Protein AF-A0A2P6SC82-F1 (afdb_monomer)

Radius of gyration: 18.42 Å; Cα contacts (8 Å, |Δi|>4): 78; chains: 1; bounding box: 51×29×49 Å

Sequence (145 aa):
MHESETEESAVSELRKRLGISVSLPSNGVPVVDELEDRELIELASSLVGERDTTCEHISHIQALRDHWRNCTARFIPLKELGPLLRDYQRQITRRHLENGGSDPELVESGSPGKVAYGFYHIRNV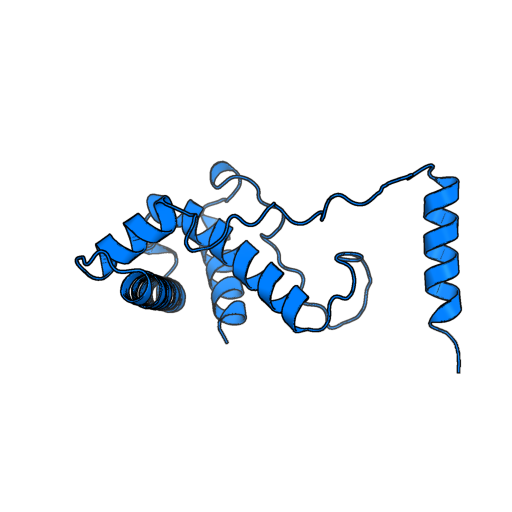NQLRMDDIPKLLAEYKQLLN

Structure (mmCIF, N/CA/C/O backbone):
data_AF-A0A2P6SC82-F1
#
_entry.id   AF-A0A2P6SC82-F1
#
loop_
_atom_site.group_PDB
_atom_site.id
_atom_site.type_symbol
_atom_site.label_atom_id
_atom_site.label_alt_id
_atom_site.label_comp_id
_atom_site.label_asym_id
_atom_site.label_entity_id
_atom_site.label_seq_id
_atom_site.pdbx_PDB_ins_code
_atom_site.Cartn_x
_atom_site.Cartn_y
_atom_site.Cartn_z
_atom_site.occupancy
_atom_site.B_iso_or_equiv
_atom_site.auth_seq_id
_atom_site.auth_comp_id
_atom_site.auth_asym_id
_atom_site.auth_atom_id
_atom_site.pdbx_PDB_model_num
ATOM 1 N N . MET A 1 1 ? 38.896 -8.394 -14.489 1.00 40.12 1 MET A N 1
ATOM 2 C CA . MET A 1 1 ? 39.114 -6.942 -14.680 1.00 40.12 1 MET A CA 1
ATOM 3 C C . MET A 1 1 ? 39.140 -6.742 -16.192 1.00 40.12 1 MET A C 1
ATOM 5 O O . MET A 1 1 ? 40.022 -7.335 -16.787 1.00 40.12 1 MET A O 1
ATOM 9 N N . HIS A 1 2 ? 38.207 -6.129 -16.920 1.00 42.34 2 HIS A N 1
ATOM 10 C CA . HIS A 1 2 ? 37.042 -5.281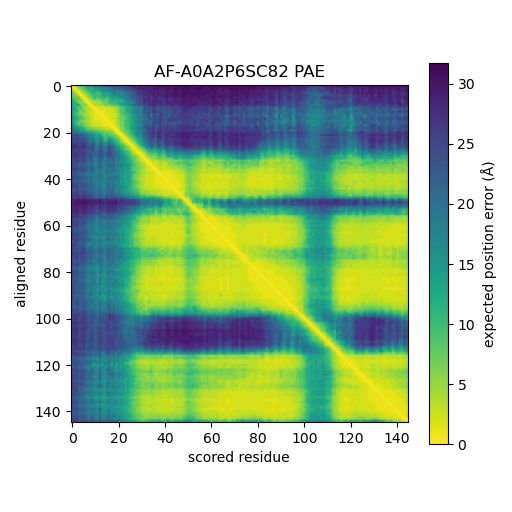 -16.655 1.00 42.34 2 HIS A CA 1
ATOM 11 C C . HIS A 1 2 ? 35.961 -5.627 -17.707 1.00 42.34 2 HIS A C 1
ATOM 13 O O . HIS A 1 2 ? 36.269 -5.605 -18.892 1.00 42.34 2 HIS A O 1
ATOM 19 N N . GLU A 1 3 ? 34.728 -5.949 -17.308 1.00 42.66 3 GLU A N 1
ATOM 20 C CA . GLU A 1 3 ? 33.572 -6.074 -18.233 1.00 42.66 3 GLU A CA 1
ATOM 21 C C . GLU A 1 3 ? 32.492 -5.016 -17.948 1.00 42.66 3 GLU A C 1
ATOM 23 O O . GLU A 1 3 ? 31.623 -4.771 -18.772 1.00 42.66 3 GLU A O 1
ATOM 28 N N . SER A 1 4 ? 32.580 -4.321 -16.812 1.00 48.97 4 SER A N 1
ATOM 29 C CA . SER A 1 4 ? 31.618 -3.296 -16.398 1.00 48.97 4 SER A CA 1
ATOM 30 C C . SER A 1 4 ? 31.759 -1.977 -17.172 1.00 48.97 4 SER A C 1
ATOM 32 O O . SER A 1 4 ? 30.785 -1.258 -17.348 1.00 48.97 4 SER A O 1
ATOM 34 N N . GLU A 1 5 ? 32.964 -1.654 -17.653 1.00 47.81 5 GLU A N 1
ATOM 35 C CA . GLU A 1 5 ? 33.245 -0.385 -18.349 1.00 47.81 5 GLU A CA 1
ATOM 36 C C . GLU A 1 5 ? 32.727 -0.377 -19.800 1.00 47.81 5 GLU A C 1
ATOM 38 O O . GLU A 1 5 ? 32.475 0.677 -20.384 1.00 47.81 5 GLU A O 1
ATOM 43 N N . THR A 1 6 ? 32.560 -1.552 -20.414 1.00 52.22 6 THR A N 1
ATOM 44 C CA . THR A 1 6 ? 32.144 -1.682 -21.818 1.00 52.22 6 THR A CA 1
ATOM 45 C C . THR A 1 6 ? 30.627 -1.637 -21.985 1.00 52.22 6 THR A C 1
ATOM 47 O O . THR A 1 6 ? 30.144 -1.123 -22.995 1.00 52.22 6 THR A O 1
ATOM 50 N N . GLU A 1 7 ? 29.867 -2.112 -20.997 1.00 52.50 7 GLU A N 1
ATOM 51 C CA . GLU A 1 7 ? 28.401 -2.056 -21.013 1.00 52.50 7 GLU A CA 1
ATOM 52 C C . GLU A 1 7 ? 27.878 -0.624 -20.838 1.00 52.50 7 GLU A C 1
ATOM 54 O O . GLU A 1 7 ? 27.020 -0.190 -21.611 1.00 52.50 7 GLU A O 1
ATOM 59 N N . GLU A 1 8 ? 28.454 0.156 -19.914 1.00 55.56 8 GLU A N 1
ATOM 60 C CA . GLU A 1 8 ? 28.128 1.585 -19.762 1.00 55.56 8 GLU A CA 1
ATOM 61 C C . GLU A 1 8 ? 28.405 2.372 -21.052 1.00 55.56 8 GLU A C 1
ATOM 63 O O . GLU A 1 8 ? 27.632 3.258 -21.437 1.00 55.56 8 GLU A O 1
ATOM 68 N N . SER A 1 9 ? 29.475 2.008 -21.765 1.00 63.47 9 SER A N 1
ATOM 69 C CA . SER A 1 9 ? 29.853 2.598 -23.051 1.00 63.47 9 SER A CA 1
ATOM 70 C C . SER A 1 9 ? 28.835 2.282 -24.157 1.00 63.47 9 SER A C 1
ATOM 72 O O . SER A 1 9 ? 28.403 3.183 -24.882 1.00 63.47 9 SER A O 1
ATOM 74 N N . ALA A 1 10 ? 28.364 1.033 -24.245 1.00 71.31 10 ALA A N 1
ATOM 75 C CA . ALA A 1 10 ? 27.381 0.615 -25.246 1.00 71.31 10 ALA A CA 1
ATOM 76 C C . ALA A 1 10 ? 26.011 1.283 -25.038 1.00 71.31 10 ALA A C 1
ATOM 78 O O . ALA A 1 10 ? 25.393 1.761 -25.995 1.00 71.31 10 ALA A O 1
ATOM 79 N N . VAL A 1 11 ? 25.547 1.368 -23.788 1.00 67.31 11 VAL A N 1
ATOM 80 C CA . VAL A 1 11 ? 24.280 2.033 -23.454 1.00 67.31 11 VAL A CA 1
ATOM 81 C C . VAL A 1 11 ? 24.377 3.540 -23.718 1.00 67.31 11 VAL A C 1
ATOM 83 O O . VAL A 1 11 ? 23.468 4.123 -24.314 1.00 67.31 11 VAL A O 1
ATOM 86 N N . SER A 1 12 ? 25.506 4.166 -23.374 1.00 67.56 12 SER A N 1
ATOM 87 C CA . SER A 1 12 ? 25.765 5.584 -23.663 1.00 67.56 12 SER A CA 1
ATOM 88 C C . SER A 1 12 ? 25.771 5.886 -25.165 1.00 67.56 12 SER A C 1
ATOM 90 O O . SER A 1 12 ? 25.209 6.895 -25.607 1.00 67.56 12 SER A O 1
ATOM 92 N N . GLU A 1 13 ? 26.355 5.004 -25.978 1.00 77.12 13 GLU A N 1
ATOM 93 C CA . GLU A 1 13 ? 26.363 5.159 -27.431 1.00 77.12 13 GLU A CA 1
ATOM 94 C C . GLU A 1 13 ? 24.964 4.984 -28.041 1.00 77.12 13 GLU A C 1
ATOM 96 O O . GLU A 1 13 ? 24.568 5.768 -28.911 1.00 77.12 13 GLU A O 1
ATOM 101 N N . LEU A 1 14 ? 24.178 4.020 -27.548 1.00 74.56 14 LEU A N 1
ATOM 102 C CA . LEU A 1 14 ? 22.781 3.840 -27.949 1.00 74.56 14 LEU A CA 1
ATOM 103 C C . LEU A 1 14 ? 21.935 5.080 -27.626 1.00 74.56 14 LEU A C 1
ATOM 105 O O . LEU A 1 14 ? 21.220 5.561 -28.506 1.00 74.56 14 LEU A O 1
ATOM 109 N N . ARG A 1 15 ? 22.067 5.664 -26.425 1.00 71.38 15 ARG A N 1
ATOM 110 C CA . ARG A 1 15 ? 21.371 6.913 -26.044 1.00 71.38 15 ARG A CA 1
ATOM 111 C C . ARG A 1 15 ? 21.665 8.052 -27.010 1.00 71.38 15 ARG A C 1
ATOM 113 O O . ARG A 1 15 ? 20.747 8.738 -27.465 1.00 71.38 15 ARG A O 1
ATOM 120 N N . LYS A 1 16 ? 22.944 8.226 -27.356 1.00 75.81 16 LYS A N 1
ATOM 121 C CA . LYS A 1 16 ? 23.398 9.266 -28.283 1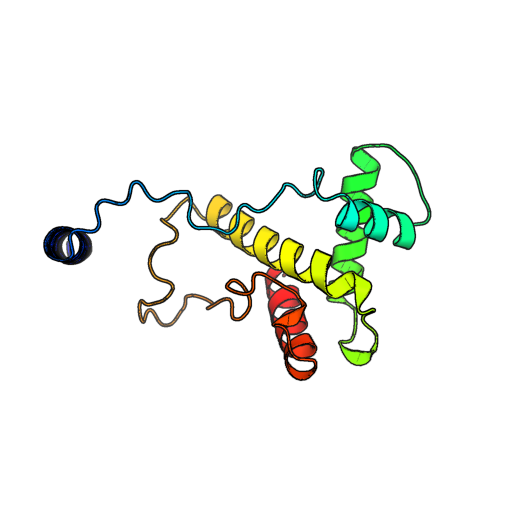.00 75.81 16 LYS A CA 1
ATOM 122 C C . LYS A 1 16 ? 22.827 9.060 -29.687 1.00 75.81 16 LYS A C 1
ATOM 124 O O . LYS A 1 16 ? 22.369 10.021 -30.298 1.00 75.81 16 LYS A O 1
ATOM 129 N N . ARG A 1 17 ? 22.822 7.819 -30.189 1.00 78.88 17 ARG A N 1
ATOM 130 C CA . ARG A 1 17 ? 22.251 7.472 -31.506 1.00 78.88 17 ARG A CA 1
ATOM 131 C C . ARG A 1 17 ? 20.739 7.677 -31.562 1.00 78.88 17 ARG A C 1
ATOM 133 O O . ARG A 1 17 ? 20.224 8.062 -32.605 1.00 78.88 17 ARG A O 1
ATOM 140 N N . LEU A 1 18 ? 20.048 7.446 -30.449 1.00 77.38 18 LEU A N 1
ATOM 141 C CA . LEU A 1 18 ? 18.604 7.639 -30.326 1.00 77.38 18 LEU A CA 1
ATOM 142 C C . LEU A 1 18 ? 18.204 9.100 -30.046 1.00 77.38 18 LEU A C 1
ATOM 144 O O . LEU A 1 18 ? 17.015 9.395 -29.985 1.00 77.38 18 LEU A O 1
ATOM 148 N N . GLY A 1 19 ? 19.165 10.022 -29.886 1.00 62.44 19 GLY A N 1
ATOM 149 C CA . GLY A 1 19 ? 18.885 11.439 -29.622 1.00 62.44 19 GLY A CA 1
ATOM 150 C C . GLY A 1 19 ? 18.232 11.696 -28.260 1.00 62.44 19 GLY A C 1
ATOM 151 O O . GLY A 1 19 ? 17.570 12.718 -28.076 1.00 62.44 19 GLY A O 1
ATOM 152 N N . ILE A 1 20 ? 18.397 10.775 -27.306 1.00 65.38 20 ILE A N 1
ATOM 153 C CA . ILE A 1 20 ? 17.805 10.861 -25.969 1.00 65.38 20 ILE A CA 1
ATOM 154 C C . ILE A 1 20 ? 18.696 11.772 -25.113 1.00 65.38 20 ILE A C 1
ATOM 156 O O . ILE A 1 20 ? 19.549 11.317 -24.356 1.00 65.38 20 ILE A O 1
ATOM 160 N N . SER A 1 21 ? 18.518 13.086 -25.261 1.00 52.34 21 SER A N 1
ATOM 161 C CA . SER A 1 21 ? 19.088 14.097 -24.363 1.00 52.34 21 SER A CA 1
ATOM 162 C C . SER A 1 21 ? 18.167 14.254 -23.164 1.00 52.34 21 SER A C 1
ATOM 164 O O . SER A 1 21 ? 17.334 15.157 -23.116 1.00 52.34 21 SER A O 1
ATOM 166 N N . VAL A 1 22 ? 18.258 13.333 -22.217 1.00 47.97 22 VAL A N 1
ATOM 167 C CA . VAL A 1 22 ? 17.424 13.372 -21.024 1.00 47.97 22 VAL A CA 1
ATOM 168 C C . VAL A 1 22 ? 18.334 13.679 -19.844 1.00 47.97 22 VAL A C 1
ATOM 170 O O . VAL A 1 22 ? 19.015 12.804 -19.320 1.00 47.97 22 VAL A O 1
ATOM 173 N N . SER A 1 23 ? 18.335 14.943 -19.408 1.00 43.38 23 SER A N 1
ATOM 174 C CA . SER A 1 23 ? 18.421 15.210 -17.973 1.00 43.38 23 SER A CA 1
ATOM 175 C C . SER A 1 23 ? 17.239 14.452 -17.394 1.00 43.38 23 SER A C 1
ATOM 177 O O . SER A 1 23 ? 16.109 14.914 -17.543 1.00 43.38 23 SER A O 1
ATOM 179 N N . LEU A 1 24 ? 17.469 13.232 -16.904 1.00 41.59 24 LEU A N 1
ATOM 180 C CA . LEU A 1 24 ? 16.411 12.386 -16.374 1.00 41.59 24 LEU A CA 1
ATOM 181 C C . LEU A 1 24 ? 15.731 13.230 -15.294 1.00 41.59 24 LEU A C 1
ATOM 183 O O . LEU A 1 24 ? 16.377 13.512 -14.281 1.00 41.59 24 LEU A O 1
ATOM 187 N N . PRO A 1 25 ? 14.476 13.713 -15.474 1.00 39.53 25 PRO A N 1
ATOM 188 C CA . PRO A 1 25 ? 13.718 14.055 -14.283 1.00 39.53 25 PRO A CA 1
ATOM 189 C C . PRO A 1 25 ? 13.798 12.781 -13.456 1.00 39.53 25 PRO A C 1
ATOM 191 O O . PRO A 1 25 ? 13.662 11.722 -14.058 1.00 39.53 25 PRO A O 1
ATOM 194 N N . SER A 1 26 ? 14.131 12.851 -12.166 1.00 40.97 26 SER A N 1
ATOM 195 C CA . SER A 1 26 ? 14.087 11.686 -11.273 1.00 40.97 26 SER A CA 1
ATOM 196 C C . SER A 1 26 ? 12.858 10.848 -11.647 1.00 40.97 26 SER A C 1
ATOM 198 O O . SER A 1 26 ? 11.736 11.257 -11.370 1.00 40.97 26 SER A O 1
ATOM 200 N N . ASN A 1 27 ? 13.043 9.781 -12.437 1.00 45.19 27 ASN A N 1
ATOM 201 C CA . ASN A 1 27 ? 11.953 9.235 -13.264 1.00 45.19 27 ASN A CA 1
ATOM 202 C C . ASN A 1 27 ? 11.153 8.206 -12.463 1.00 45.19 27 ASN A C 1
ATOM 204 O O . ASN A 1 27 ? 10.432 7.377 -13.016 1.00 45.19 27 ASN A O 1
ATOM 208 N N . GLY A 1 28 ? 11.295 8.255 -11.138 1.00 51.06 28 GLY A N 1
ATOM 209 C CA . GLY A 1 28 ? 10.286 7.746 -10.243 1.00 51.06 28 GLY A CA 1
ATOM 210 C C . GLY A 1 28 ? 9.050 8.626 -10.350 1.00 51.06 28 GLY A C 1
ATOM 211 O O . GLY A 1 28 ? 9.128 9.834 -10.573 1.00 51.06 28 GLY A O 1
ATOM 212 N N . VAL A 1 29 ? 7.883 8.019 -10.166 1.00 53.19 29 VAL A N 1
ATOM 213 C CA . VAL A 1 29 ? 6.710 8.774 -9.720 1.00 53.19 29 VAL A CA 1
ATOM 214 C C . VAL A 1 29 ? 7.191 9.693 -8.587 1.00 53.19 29 VAL A C 1
ATOM 216 O O . VAL A 1 29 ? 7.883 9.178 -7.709 1.00 53.19 29 VAL A O 1
ATOM 219 N N . PRO A 1 30 ? 6.933 11.016 -8.602 1.00 57.84 30 PRO A N 1
ATOM 220 C CA . PRO A 1 30 ? 7.272 11.863 -7.469 1.00 57.84 30 PRO A CA 1
ATOM 221 C C . PRO A 1 30 ? 6.506 11.313 -6.271 1.00 57.84 30 PRO A C 1
ATOM 223 O O . PRO A 1 30 ? 5.300 11.517 -6.132 1.00 57.84 30 PRO A O 1
ATOM 226 N N . VAL A 1 31 ? 7.196 10.508 -5.468 1.00 64.69 31 VAL A N 1
ATOM 227 C CA . VAL A 1 31 ? 6.625 9.895 -4.2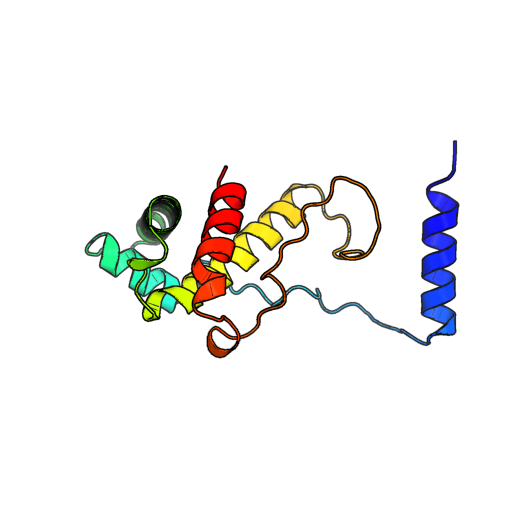85 1.00 64.69 31 VAL A CA 1
ATOM 228 C C . VAL A 1 31 ? 6.529 11.020 -3.264 1.00 64.69 31 VAL A C 1
ATOM 230 O O . VAL A 1 31 ? 7.504 11.330 -2.586 1.00 64.69 31 VAL A O 1
ATOM 233 N N . VAL A 1 32 ? 5.357 11.659 -3.215 1.00 74.44 32 VAL A N 1
ATOM 234 C CA . VAL A 1 32 ? 4.954 12.642 -2.192 1.00 74.44 32 VAL A CA 1
ATOM 235 C C . VAL A 1 32 ? 5.301 12.081 -0.831 1.00 74.44 32 VAL A C 1
ATOM 237 O O . VAL A 1 32 ? 4.906 10.946 -0.612 1.00 74.44 32 VAL A O 1
ATOM 240 N N . ASP A 1 33 ? 5.993 12.801 0.056 1.00 82.06 33 ASP A N 1
ATOM 241 C CA . ASP A 1 33 ? 6.431 12.274 1.358 1.00 82.06 33 ASP A CA 1
ATOM 242 C C . ASP A 1 33 ? 5.262 11.734 2.215 1.00 82.06 33 ASP A C 1
ATOM 244 O O . ASP A 1 33 ? 4.104 12.098 2.026 1.00 82.06 33 ASP A O 1
ATOM 248 N N . GLU A 1 34 ? 5.538 10.797 3.129 1.00 84.44 34 GLU A N 1
ATOM 249 C CA . GLU A 1 34 ? 4.483 10.138 3.914 1.00 84.44 34 GLU A CA 1
ATOM 250 C C . GLU A 1 34 ? 3.796 11.104 4.884 1.00 84.44 34 GLU A C 1
ATOM 252 O O . GLU A 1 34 ? 2.633 10.900 5.218 1.00 84.44 34 GLU A O 1
ATOM 257 N N . LEU A 1 35 ? 4.491 12.177 5.277 1.00 82.25 35 LEU A N 1
ATOM 258 C CA . LEU A 1 35 ? 3.957 13.261 6.101 1.00 82.25 35 LEU A CA 1
ATOM 259 C C . LEU A 1 35 ? 3.221 14.334 5.279 1.00 82.25 35 LEU A C 1
ATOM 261 O O . LEU A 1 35 ? 2.561 15.199 5.850 1.00 82.25 35 LEU A O 1
ATOM 265 N N . GLU A 1 36 ? 3.311 14.280 3.950 1.00 85.06 36 GLU A N 1
ATOM 266 C CA . GLU A 1 36 ? 2.603 15.178 3.029 1.00 85.06 36 GLU A CA 1
ATOM 267 C C . GLU A 1 36 ? 1.357 14.515 2.413 1.00 85.06 36 GLU A C 1
ATOM 269 O O . GLU A 1 36 ? 0.444 15.199 1.938 1.00 85.06 36 GLU A O 1
ATOM 274 N N . ASP A 1 37 ? 1.279 13.181 2.439 1.00 87.75 37 ASP A N 1
ATOM 275 C CA . ASP A 1 37 ? 0.143 12.415 1.928 1.00 87.75 37 ASP A CA 1
ATOM 276 C C . ASP A 1 37 ? -1.049 12.480 2.901 1.00 87.75 37 ASP A C 1
ATOM 278 O O . ASP A 1 37 ? -1.213 11.650 3.797 1.00 87.75 37 ASP A O 1
ATOM 282 N N . ARG A 1 38 ? -1.910 13.491 2.716 1.00 89.12 38 ARG A N 1
ATOM 283 C CA . ARG A 1 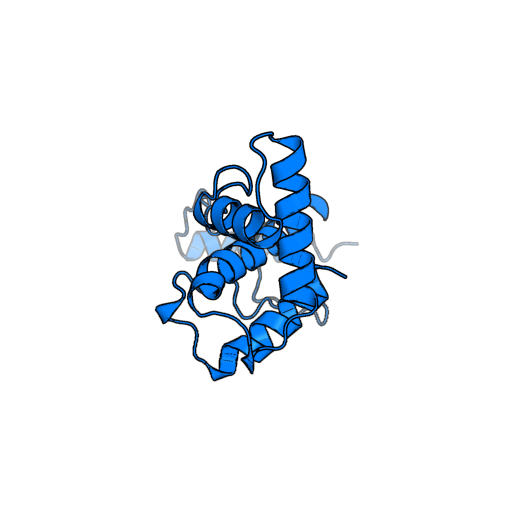38 ? -3.097 13.708 3.564 1.00 89.12 38 ARG A CA 1
ATOM 284 C C . ARG A 1 38 ? -4.014 12.487 3.643 1.00 89.12 38 ARG A C 1
ATOM 286 O O . ARG A 1 38 ? -4.525 12.201 4.718 1.00 89.12 38 ARG A O 1
ATOM 293 N N . GLU A 1 39 ? -4.233 11.775 2.536 1.00 90.62 39 GLU A N 1
ATOM 294 C CA . GLU A 1 39 ? -5.108 10.593 2.534 1.00 90.62 39 GLU A CA 1
ATOM 295 C C . GLU A 1 39 ? -4.496 9.458 3.363 1.00 90.62 39 GLU A C 1
ATOM 297 O O . GLU A 1 39 ? -5.211 8.770 4.091 1.00 90.62 39 GLU A O 1
ATOM 302 N N . LEU A 1 40 ? -3.171 9.277 3.286 1.00 91.00 40 LEU A N 1
ATOM 303 C CA . LEU A 1 40 ? -2.449 8.307 4.107 1.00 91.00 40 LEU A CA 1
ATOM 304 C C . LEU A 1 40 ? -2.575 8.644 5.598 1.00 91.00 40 LEU A C 1
ATOM 306 O O . LEU A 1 40 ? -2.886 7.763 6.398 1.00 91.00 40 LEU A O 1
ATOM 310 N N . ILE A 1 41 ? -2.381 9.915 5.961 1.00 90.56 41 ILE A N 1
ATOM 311 C CA . ILE A 1 41 ? -2.485 10.392 7.346 1.00 90.56 41 ILE A CA 1
ATOM 312 C C . ILE A 1 41 ? -3.913 10.232 7.875 1.00 90.56 41 ILE A C 1
ATOM 314 O O . ILE A 1 41 ? -4.104 9.729 8.980 1.00 90.56 41 ILE A O 1
ATOM 318 N N . GLU A 1 42 ? -4.922 10.616 7.092 1.00 91.12 42 GLU A N 1
ATOM 319 C CA . GLU A 1 42 ? -6.333 10.480 7.467 1.00 91.12 42 GLU A CA 1
ATOM 320 C C . GLU A 1 42 ? -6.711 9.004 7.681 1.00 91.12 42 GLU A C 1
ATOM 322 O O . GLU A 1 42 ? -7.347 8.672 8.685 1.00 91.12 42 GLU A O 1
ATOM 327 N N . LEU A 1 43 ? -6.267 8.093 6.804 1.00 91.62 43 LEU A N 1
ATOM 328 C CA . LEU A 1 43 ? -6.481 6.653 6.988 1.00 91.62 43 LEU A CA 1
ATOM 329 C C . LEU A 1 43 ? -5.783 6.123 8.239 1.00 91.62 43 LEU A C 1
ATOM 331 O O . LEU A 1 43 ? -6.410 5.417 9.031 1.00 91.62 43 LEU A O 1
ATOM 335 N N . ALA A 1 44 ? -4.518 6.485 8.433 1.00 89.62 44 ALA A N 1
ATOM 336 C CA . ALA A 1 44 ? -3.717 6.054 9.568 1.00 89.62 44 ALA A CA 1
ATOM 337 C C . ALA A 1 44 ? -4.336 6.514 10.900 1.00 89.62 44 ALA A C 1
ATOM 339 O O . ALA A 1 44 ? -4.527 5.713 11.816 1.00 89.62 44 ALA A O 1
ATOM 340 N N . SER A 1 45 ? -4.747 7.781 10.984 1.00 89.62 45 SER A N 1
ATOM 341 C CA . SER A 1 45 ? -5.433 8.330 12.156 1.00 89.62 45 SER A CA 1
ATOM 342 C C . SER A 1 45 ? -6.806 7.693 12.382 1.00 89.62 45 SER A C 1
ATOM 344 O O . SER A 1 45 ? -7.171 7.438 13.531 1.00 89.62 45 SER A O 1
ATOM 346 N N . SER A 1 46 ? -7.550 7.378 11.313 1.00 88.44 46 SER A N 1
ATOM 347 C CA . SER A 1 46 ? -8.850 6.697 11.420 1.00 88.44 46 SER A CA 1
ATOM 348 C C . SER A 1 46 ? -8.741 5.264 11.948 1.00 88.44 46 SER A C 1
ATOM 350 O O . SER A 1 46 ? -9.672 4.775 12.584 1.00 88.44 46 SER A O 1
ATOM 352 N N . LEU A 1 47 ? -7.607 4.601 11.700 1.00 86.25 47 LEU A N 1
ATOM 353 C CA . LEU A 1 47 ? -7.339 3.244 12.164 1.00 86.25 47 LEU A CA 1
ATOM 354 C C . LEU A 1 47 ? -7.004 3.210 13.662 1.00 86.25 47 LEU A C 1
ATOM 356 O O . LEU A 1 47 ? -7.448 2.304 14.364 1.00 86.25 47 LEU A O 1
ATOM 360 N N . VAL A 1 48 ? -6.219 4.180 14.144 1.00 83.50 48 VAL A N 1
ATOM 361 C CA . VAL A 1 48 ? -5.721 4.215 15.533 1.00 83.50 48 VAL A CA 1
ATOM 362 C C . VAL A 1 48 ? -6.657 4.974 16.484 1.00 83.50 48 VAL A C 1
ATOM 364 O O . VAL A 1 48 ? -6.661 4.697 17.681 1.00 83.50 48 VAL A O 1
ATOM 367 N N . GLY A 1 49 ? -7.507 5.866 15.968 1.00 72.81 49 GLY A N 1
ATOM 368 C CA . GLY A 1 49 ? -8.472 6.614 16.779 1.00 72.81 49 GLY A CA 1
ATOM 369 C C . GLY A 1 49 ? -7.936 7.930 17.360 1.00 72.81 49 GLY A C 1
ATOM 370 O O . GLY A 1 49 ? -8.267 8.243 18.499 1.00 72.81 49 GLY A O 1
ATOM 371 N N . GLU A 1 50 ? -7.190 8.695 16.543 1.00 69.06 50 GLU A N 1
ATOM 372 C CA . GLU A 1 50 ? -6.777 10.111 16.733 1.00 69.06 50 GLU A CA 1
ATOM 373 C C . GLU A 1 50 ? -5.587 10.423 17.682 1.00 69.06 50 GLU A C 1
ATOM 375 O O . GLU A 1 50 ? -5.499 9.882 18.783 1.00 69.06 50 GLU A O 1
ATOM 380 N N . ARG A 1 51 ? -4.689 11.326 17.214 1.00 54.88 51 ARG A N 1
ATOM 381 C CA . ARG A 1 51 ? -3.982 12.462 17.878 1.00 54.88 51 ARG A CA 1
ATOM 382 C C . ARG A 1 51 ? -3.000 13.143 16.883 1.00 54.88 51 ARG A C 1
ATOM 384 O O . ARG A 1 51 ? -2.487 12.487 15.976 1.00 54.88 51 ARG A O 1
ATOM 391 N N . ASP A 1 52 ? -2.795 14.457 17.050 1.00 61.22 52 ASP A N 1
ATOM 392 C CA . ASP A 1 52 ? -2.297 15.434 16.051 1.00 61.22 52 ASP A CA 1
ATOM 393 C C . ASP A 1 52 ? -0.778 15.724 16.059 1.00 61.22 52 ASP A C 1
ATOM 395 O O . ASP A 1 52 ? -0.335 16.743 15.520 1.00 61.22 52 ASP A O 1
ATOM 399 N N . THR A 1 53 ? 0.061 14.903 16.699 1.00 67.75 53 THR A N 1
ATOM 400 C CA . THR A 1 53 ? 1.515 15.156 16.682 1.00 67.75 53 THR A CA 1
ATOM 401 C C . THR A 1 53 ? 2.228 14.397 15.561 1.00 67.75 53 THR A C 1
ATOM 403 O O . THR A 1 53 ? 1.896 13.265 15.218 1.00 67.75 53 THR A O 1
ATOM 406 N N . THR A 1 54 ? 3.299 14.978 15.010 1.00 67.44 54 THR A N 1
ATOM 407 C CA . THR A 1 54 ? 4.117 14.342 13.957 1.00 67.44 54 THR A CA 1
ATOM 408 C C . THR A 1 54 ? 4.702 12.987 14.381 1.00 67.44 54 THR A C 1
ATOM 410 O O . THR A 1 54 ? 4.814 12.079 13.561 1.00 67.44 54 THR A O 1
ATOM 413 N N . CYS A 1 55 ? 5.038 12.822 15.666 1.00 67.19 55 CYS A N 1
ATOM 414 C CA . CYS A 1 55 ? 5.517 11.550 16.221 1.00 67.19 55 CYS A CA 1
ATOM 415 C C . CYS A 1 55 ? 4.413 10.471 16.221 1.00 67.19 55 CYS A C 1
ATOM 417 O O . CYS A 1 55 ? 4.667 9.297 15.933 1.00 67.19 55 CYS A O 1
ATOM 419 N N . GLU A 1 56 ? 3.168 10.876 16.482 1.00 78.69 56 GLU A N 1
ATOM 420 C CA . GLU A 1 56 ? 2.000 9.996 16.412 1.00 78.69 56 GLU A CA 1
ATOM 421 C C . GLU A 1 56 ? 1.671 9.631 14.960 1.00 78.69 56 GLU A C 1
ATOM 423 O O . GLU A 1 56 ? 1.403 8.464 14.693 1.00 78.69 56 GLU A O 1
ATOM 428 N N . HIS A 1 57 ? 1.814 10.551 13.997 1.00 82.19 57 HIS A N 1
ATOM 429 C CA . HIS A 1 57 ? 1.602 10.244 12.575 1.00 82.19 57 HIS A CA 1
ATOM 430 C C . HIS A 1 57 ? 2.514 9.129 12.055 1.00 82.19 57 HIS A C 1
ATOM 432 O O . HIS A 1 57 ? 2.028 8.216 11.391 1.00 82.19 57 HIS A O 1
ATOM 438 N N . ILE A 1 58 ? 3.810 9.143 12.388 1.00 86.25 58 ILE A N 1
ATOM 439 C CA . ILE A 1 58 ? 4.734 8.067 11.984 1.00 86.25 58 ILE A CA 1
ATOM 440 C C . ILE A 1 58 ? 4.282 6.724 12.573 1.00 86.25 58 ILE A C 1
ATOM 442 O O . ILE A 1 58 ? 4.246 5.714 11.868 1.00 86.25 58 ILE A O 1
ATOM 446 N N . SER A 1 59 ? 3.883 6.721 13.845 1.00 87.75 59 SER A N 1
ATOM 447 C CA . SER A 1 59 ? 3.393 5.523 14.536 1.00 87.75 59 SER A CA 1
ATOM 448 C C . SER A 1 59 ? 2.074 5.016 13.935 1.00 87.75 59 SER A C 1
ATOM 450 O O . SER A 1 59 ? 1.890 3.814 13.751 1.00 87.75 59 SER A O 1
ATOM 452 N N . HIS A 1 60 ? 1.165 5.921 13.563 1.00 90.06 60 HIS A N 1
ATOM 453 C CA . HIS A 1 60 ? -0.095 5.580 12.904 1.00 90.06 60 HIS A CA 1
ATOM 454 C C . HIS A 1 60 ? 0.142 5.015 11.501 1.00 90.06 60 HIS A C 1
ATOM 456 O O . HIS A 1 60 ? -0.500 4.039 11.117 1.00 90.06 60 HIS A O 1
ATOM 462 N N . ILE A 1 61 ? 1.077 5.592 10.738 1.00 91.44 61 ILE A N 1
ATOM 463 C CA . ILE A 1 61 ? 1.454 5.081 9.416 1.00 91.44 61 ILE A CA 1
ATOM 464 C C . ILE A 1 61 ? 2.037 3.675 9.560 1.00 91.44 61 ILE A C 1
ATOM 466 O O . ILE A 1 61 ? 1.659 2.788 8.804 1.00 91.44 61 ILE A O 1
ATOM 470 N N . GLN A 1 62 ? 2.893 3.424 10.554 1.00 91.25 62 GLN A N 1
ATOM 471 C CA . GLN A 1 62 ? 3.395 2.073 10.832 1.00 91.25 62 GLN A CA 1
ATOM 472 C C . GLN A 1 62 ? 2.260 1.093 11.156 1.00 91.25 62 GLN A C 1
ATOM 474 O O . GLN A 1 62 ? 2.204 0.019 10.560 1.00 91.25 62 GLN A O 1
ATOM 479 N N . ALA A 1 63 ? 1.303 1.484 12.001 1.00 91.88 63 ALA A N 1
ATOM 480 C CA . ALA A 1 63 ? 0.125 0.665 12.290 1.00 91.88 63 ALA A CA 1
ATOM 481 C C . ALA A 1 63 ? -0.718 0.379 11.030 1.00 91.88 63 ALA A C 1
ATOM 483 O O . ALA A 1 63 ? -1.225 -0.730 10.858 1.00 91.88 63 ALA A O 1
ATOM 484 N N . LEU A 1 64 ? -0.832 1.349 10.116 1.00 93.44 64 LEU A N 1
ATOM 485 C CA . LEU A 1 64 ? -1.505 1.174 8.827 1.00 93.44 64 LEU A CA 1
ATOM 486 C C . LEU A 1 64 ? -0.747 0.207 7.904 1.00 93.44 64 LEU A C 1
ATOM 488 O O . LEU A 1 64 ? -1.359 -0.652 7.268 1.00 93.44 64 LEU A O 1
ATOM 492 N N . ARG A 1 65 ? 0.588 0.276 7.874 1.00 94.25 65 ARG A N 1
ATOM 493 C CA . ARG A 1 65 ? 1.421 -0.687 7.137 1.00 94.25 65 ARG A CA 1
ATOM 494 C C . ARG A 1 65 ? 1.267 -2.098 7.690 1.00 94.25 65 ARG A C 1
ATOM 496 O O . ARG A 1 65 ? 1.113 -3.042 6.915 1.00 94.25 65 ARG A O 1
ATOM 503 N N . ASP A 1 66 ? 1.234 -2.248 9.011 1.00 92.81 66 ASP A N 1
ATOM 504 C CA . ASP A 1 66 ? 0.973 -3.531 9.666 1.00 92.81 66 ASP A CA 1
ATOM 505 C C . ASP A 1 66 ? -0.441 -4.045 9.376 1.00 92.81 66 ASP A C 1
ATOM 507 O O . ASP A 1 66 ? -0.635 -5.246 9.149 1.00 92.81 66 ASP A O 1
ATOM 511 N N . HIS A 1 67 ? -1.432 -3.152 9.313 1.00 93.12 67 HIS A N 1
ATOM 512 C CA . HIS A 1 67 ? -2.776 -3.494 8.866 1.00 93.12 67 HIS A CA 1
ATOM 513 C C . HIS A 1 67 ? -2.749 -4.071 7.445 1.00 93.12 67 HIS A C 1
ATOM 515 O O . HIS A 1 67 ? -3.217 -5.191 7.243 1.00 93.12 67 HIS A O 1
ATOM 521 N N . TRP A 1 68 ? -2.136 -3.389 6.474 1.00 94.62 68 TRP A N 1
ATOM 522 C CA . TRP A 1 68 ? -2.029 -3.892 5.098 1.00 94.62 68 TRP A CA 1
ATOM 523 C C . TRP A 1 68 ? -1.210 -5.182 4.989 1.00 94.62 68 TRP A C 1
ATOM 525 O O . TRP A 1 68 ? -1.575 -6.089 4.234 1.00 94.62 68 TRP A O 1
ATOM 535 N N . ARG A 1 69 ? -0.150 -5.323 5.794 1.00 92.69 69 ARG A N 1
ATOM 536 C CA . ARG A 1 69 ? 0.662 -6.545 5.876 1.00 92.69 69 ARG A CA 1
ATOM 537 C C . ARG A 1 69 ? -0.169 -7.750 6.320 1.00 92.69 69 ARG A C 1
ATOM 539 O O . ARG A 1 69 ? -0.013 -8.845 5.775 1.00 92.69 69 ARG A O 1
ATOM 546 N N . ASN A 1 70 ? -1.089 -7.552 7.259 1.00 90.75 70 ASN A N 1
ATOM 547 C CA . ASN A 1 70 ? -1.933 -8.615 7.808 1.00 90.75 70 ASN A CA 1
ATOM 548 C C . ASN A 1 70 ? -3.292 -8.751 7.099 1.00 90.75 70 ASN A C 1
ATOM 550 O O . ASN A 1 70 ? -3.964 -9.773 7.241 1.00 90.75 70 ASN A O 1
ATOM 554 N N . CYS A 1 71 ? -3.686 -7.768 6.288 1.00 88.50 71 CYS A N 1
ATOM 555 C CA . CYS A 1 71 ? -4.959 -7.771 5.583 1.00 88.50 71 CYS A CA 1
ATOM 556 C C . CYS A 1 71 ? -5.017 -8.879 4.517 1.00 88.50 71 CYS A C 1
ATOM 558 O O . CYS A 1 71 ? -4.022 -9.252 3.875 1.00 88.50 71 CYS A O 1
ATOM 560 N N . THR A 1 72 ? -6.222 -9.419 4.330 1.00 89.12 72 THR A N 1
ATOM 561 C CA . THR A 1 72 ? -6.547 -10.318 3.219 1.00 89.12 72 THR A CA 1
ATOM 562 C C . THR A 1 72 ? -7.206 -9.498 2.118 1.00 89.12 72 THR A C 1
ATOM 564 O O . THR A 1 72 ? -8.123 -8.734 2.395 1.00 89.12 72 THR A O 1
ATOM 567 N N . ALA A 1 73 ? -6.815 -9.715 0.861 1.00 87.00 73 ALA A N 1
ATOM 568 C CA . ALA A 1 73 ? -7.286 -8.941 -0.294 1.00 87.00 73 ALA A CA 1
ATOM 569 C C . ALA A 1 73 ? -8.816 -8.811 -0.425 1.00 87.00 73 ALA A C 1
ATOM 571 O O . ALA A 1 73 ? -9.304 -7.843 -0.990 1.00 87.00 73 ALA A O 1
ATOM 572 N N . ARG A 1 74 ? -9.587 -9.770 0.104 1.00 86.44 74 ARG A N 1
ATOM 573 C CA . ARG A 1 74 ? -11.060 -9.732 0.089 1.00 86.44 74 ARG A CA 1
ATOM 574 C C . ARG A 1 74 ? -11.668 -8.705 1.048 1.00 86.44 74 ARG A C 1
ATOM 576 O O . ARG A 1 74 ? -12.829 -8.358 0.877 1.00 86.44 74 ARG A O 1
ATOM 583 N N . PHE A 1 75 ? -10.917 -8.269 2.055 1.00 87.62 75 PHE A N 1
ATOM 584 C CA . PHE A 1 75 ? -11.391 -7.377 3.114 1.00 87.62 75 PHE A CA 1
ATOM 585 C C . PHE A 1 75 ? -10.807 -5.969 3.024 1.00 87.62 75 PHE A C 1
ATOM 587 O O . PHE A 1 75 ? -11.142 -5.141 3.864 1.00 87.62 75 PHE A O 1
ATOM 594 N N . ILE A 1 76 ? -9.960 -5.682 2.029 1.00 89.94 76 ILE A N 1
ATOM 595 C CA . ILE A 1 76 ? -9.403 -4.341 1.880 1.00 89.94 76 ILE A CA 1
ATOM 596 C C . ILE A 1 76 ? -10.481 -3.373 1.365 1.00 89.94 76 ILE A C 1
ATOM 598 O O . ILE A 1 76 ? -11.104 -3.634 0.328 1.00 89.94 76 ILE A O 1
ATOM 602 N N . PRO A 1 77 ? -10.734 -2.253 2.059 1.00 91.31 77 PRO A N 1
ATOM 603 C CA . PRO A 1 77 ? -11.639 -1.229 1.563 1.00 91.31 77 PRO A CA 1
ATOM 604 C C . PRO A 1 77 ? -11.080 -0.559 0.302 1.00 91.31 77 PRO A C 1
ATOM 606 O O . PRO A 1 77 ? -9.904 -0.212 0.239 1.00 91.31 77 PRO A O 1
ATOM 609 N N . LEU A 1 78 ? -11.939 -0.281 -0.685 1.00 89.69 78 LEU A N 1
ATOM 610 C CA . LEU A 1 78 ? -11.524 0.368 -1.941 1.00 89.69 78 LEU A CA 1
ATOM 611 C C . LEU A 1 78 ? -10.839 1.727 -1.720 1.00 89.69 78 LEU A C 1
ATOM 613 O O . LEU A 1 78 ? -9.914 2.074 -2.450 1.00 89.69 78 LEU A O 1
ATOM 617 N N . LYS A 1 79 ? -11.259 2.468 -0.686 1.00 90.81 79 LYS A N 1
ATOM 618 C CA . LYS A 1 79 ? -10.661 3.755 -0.294 1.00 90.81 79 LYS A CA 1
ATOM 619 C C . LYS A 1 79 ? -9.179 3.649 0.092 1.00 90.81 79 LYS A C 1
ATOM 621 O O . LYS A 1 79 ? -8.472 4.644 0.030 1.00 90.81 79 LYS A O 1
ATOM 626 N N . GLU A 1 80 ? -8.711 2.463 0.480 1.00 93.31 80 GLU A N 1
ATOM 627 C CA . GLU A 1 80 ? -7.324 2.242 0.898 1.00 93.31 80 GLU A CA 1
ATOM 628 C C . GLU A 1 80 ? -6.401 1.900 -0.269 1.00 93.31 80 GLU A C 1
ATOM 630 O O . GLU A 1 80 ? -5.190 2.033 -0.140 1.00 93.31 80 GLU A O 1
ATOM 635 N N . LEU A 1 81 ? -6.943 1.507 -1.426 1.00 92.38 81 LEU A N 1
ATOM 636 C CA . LEU A 1 81 ? -6.135 1.059 -2.562 1.00 92.38 81 LEU A CA 1
ATOM 637 C C . LEU A 1 81 ? -5.235 2.165 -3.134 1.00 92.38 81 LEU A C 1
ATOM 639 O O . LEU A 1 81 ? -4.134 1.876 -3.593 1.00 92.38 81 LEU A O 1
ATOM 643 N N . GLY A 1 82 ? -5.680 3.423 -3.097 1.00 91.94 82 GLY A N 1
ATOM 644 C CA . GLY A 1 82 ? -4.874 4.572 -3.528 1.00 91.94 82 GLY A CA 1
ATOM 645 C C . GLY A 1 82 ? -3.680 4.820 -2.623 1.00 91.94 82 GLY A C 1
ATOM 646 O O . GLY A 1 82 ? -2.545 4.737 -3.100 1.00 91.94 82 GLY A O 1
ATOM 647 N N . PRO A 1 83 ? -3.918 5.063 -1.327 1.00 93.19 83 PRO A N 1
ATOM 648 C CA . PRO A 1 83 ? -2.851 5.211 -0.345 1.00 93.19 83 PRO A CA 1
ATOM 649 C C . PRO A 1 83 ? -1.917 3.996 -0.285 1.00 93.19 83 PRO A C 1
ATOM 651 O O . PRO A 1 83 ? -0.704 4.178 -0.243 1.00 93.19 83 PRO A O 1
ATOM 654 N N . LEU A 1 84 ? -2.445 2.770 -0.392 1.00 94.19 84 LEU A N 1
ATOM 655 C CA . LEU A 1 84 ? -1.640 1.547 -0.465 1.00 94.19 84 LEU A CA 1
ATOM 656 C C . LEU A 1 84 ? -0.706 1.542 -1.680 1.00 94.19 84 LEU A C 1
ATOM 658 O O . LEU A 1 84 ? 0.475 1.237 -1.542 1.00 94.19 84 LEU A O 1
ATOM 662 N N . LEU A 1 85 ? -1.210 1.867 -2.875 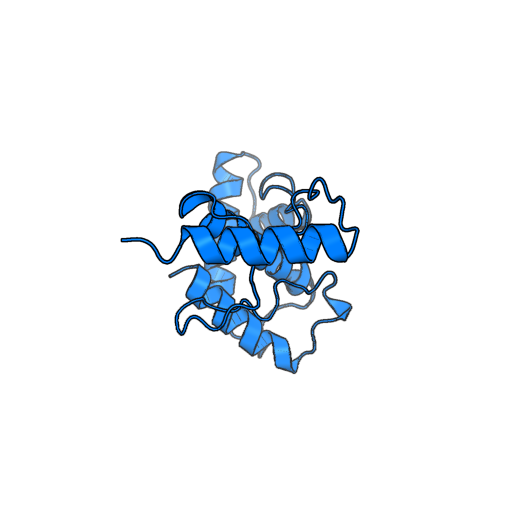1.00 92.44 85 LEU A N 1
ATOM 663 C CA . LEU A 1 85 ? -0.396 1.868 -4.093 1.00 92.44 85 LEU A CA 1
ATOM 664 C C . LEU A 1 85 ? 0.724 2.918 -4.025 1.00 92.44 85 LEU A C 1
ATOM 666 O O . LEU A 1 85 ? 1.859 2.643 -4.420 1.00 92.44 85 LEU A O 1
ATOM 670 N N . ARG A 1 86 ? 0.421 4.108 -3.497 1.00 92.31 86 ARG A N 1
ATOM 671 C CA . ARG A 1 86 ? 1.428 5.158 -3.301 1.00 92.31 86 ARG A CA 1
ATOM 672 C C . ARG A 1 86 ? 2.454 4.762 -2.245 1.00 92.31 86 ARG A C 1
ATOM 674 O O . ARG A 1 86 ? 3.645 4.982 -2.450 1.00 92.31 86 ARG A O 1
ATOM 681 N N . ASP A 1 87 ? 2.027 4.140 -1.145 1.00 93.19 87 ASP A N 1
ATOM 682 C CA . ASP A 1 87 ? 2.956 3.644 -0.128 1.00 93.19 87 ASP A CA 1
ATOM 683 C C . ASP A 1 87 ? 3.815 2.481 -0.648 1.00 93.19 87 ASP A C 1
ATOM 685 O O . ASP A 1 87 ? 5.004 2.424 -0.355 1.00 93.19 87 ASP A O 1
ATOM 689 N N . TYR A 1 88 ? 3.274 1.606 -1.499 1.00 92.06 88 TYR A N 1
ATOM 690 C CA . TYR A 1 88 ? 4.044 0.581 -2.212 1.00 92.06 88 TYR A CA 1
ATOM 691 C C . TYR A 1 88 ? 5.170 1.206 -3.052 1.00 92.06 88 TYR A C 1
ATOM 693 O O . TYR A 1 88 ? 6.332 0.815 -2.922 1.00 92.06 88 TYR A O 1
ATOM 701 N N . GLN A 1 89 ? 4.854 2.228 -3.855 1.00 89.56 89 GLN A N 1
ATOM 702 C CA . GLN A 1 89 ? 5.852 2.974 -4.631 1.00 89.56 89 GLN A CA 1
ATOM 703 C C . GLN A 1 89 ? 6.886 3.635 -3.713 1.00 89.56 89 GLN A C 1
ATOM 705 O O . GLN A 1 89 ? 8.083 3.549 -3.974 1.00 89.56 89 GLN A O 1
ATOM 710 N N . ARG A 1 90 ? 6.439 4.209 -2.592 1.00 90.12 90 ARG A N 1
ATOM 711 C CA . ARG A 1 90 ? 7.305 4.810 -1.574 1.00 90.12 90 ARG A CA 1
ATOM 712 C C . ARG A 1 90 ? 8.296 3.826 -0.974 1.00 90.12 90 ARG A C 1
ATOM 714 O O . ARG A 1 90 ? 9.475 4.163 -0.884 1.00 90.12 90 ARG A O 1
ATOM 721 N N . GLN A 1 91 ? 7.851 2.632 -0.583 1.00 88.56 91 GLN A N 1
ATOM 722 C CA . GLN A 1 91 ? 8.739 1.613 -0.017 1.00 88.56 91 GLN A CA 1
ATOM 723 C C . GLN A 1 91 ? 9.814 1.190 -1.020 1.00 88.56 91 GLN A C 1
ATOM 725 O O . GLN A 1 91 ? 10.983 1.063 -0.662 1.00 88.56 91 GLN A O 1
ATOM 730 N N . ILE A 1 92 ? 9.439 1.037 -2.289 1.00 86.69 92 ILE A N 1
ATOM 731 C CA . ILE A 1 92 ? 10.373 0.710 -3.369 1.00 86.69 92 ILE A CA 1
ATOM 732 C C . ILE A 1 92 ? 11.409 1.819 -3.541 1.00 86.69 92 ILE A C 1
ATOM 734 O O . ILE A 1 92 ? 12.609 1.552 -3.495 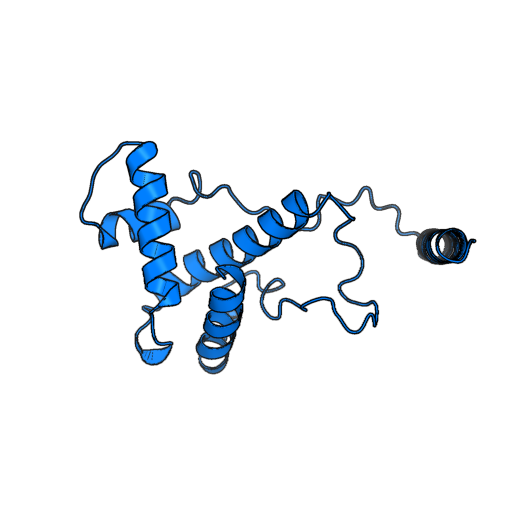1.00 86.69 92 ILE A O 1
ATOM 738 N N . THR A 1 93 ? 10.965 3.070 -3.688 1.00 84.25 93 THR A N 1
ATOM 739 C CA . THR A 1 93 ? 11.866 4.215 -3.866 1.00 84.25 93 THR A CA 1
ATOM 740 C C . THR A 1 93 ? 12.819 4.375 -2.680 1.00 84.25 93 THR A C 1
ATOM 742 O O . THR A 1 93 ? 14.010 4.597 -2.893 1.00 84.25 93 THR A O 1
ATOM 745 N N . ARG A 1 94 ? 12.335 4.197 -1.440 1.00 83.12 94 ARG A N 1
ATOM 746 C CA . ARG A 1 94 ? 13.174 4.237 -0.228 1.00 83.12 94 ARG A CA 1
ATOM 747 C C . ARG A 1 94 ? 14.236 3.137 -0.233 1.00 83.12 94 ARG A C 1
ATOM 749 O O . ARG A 1 94 ? 15.412 3.451 -0.083 1.00 83.12 94 ARG A O 1
ATOM 756 N N . ARG A 1 95 ? 13.862 1.885 -0.526 1.00 81.00 95 ARG A N 1
ATOM 757 C CA . ARG A 1 95 ? 14.818 0.765 -0.638 1.00 81.00 95 ARG A CA 1
ATOM 758 C C . ARG A 1 95 ? 15.888 1.000 -1.705 1.00 81.00 95 ARG A C 1
ATOM 760 O O . ARG A 1 95 ? 17.044 0.644 -1.502 1.00 81.00 95 ARG A O 1
ATOM 767 N N . HIS A 1 96 ? 15.523 1.590 -2.844 1.00 74.38 96 HIS A N 1
ATOM 768 C CA . HIS A 1 96 ? 16.492 1.929 -3.892 1.00 74.38 96 HIS A CA 1
ATOM 769 C C . HIS A 1 96 ? 17.460 3.034 -3.468 1.00 74.38 96 HIS A C 1
ATOM 771 O O . HIS A 1 96 ? 18.642 2.965 -3.802 1.00 74.38 96 HIS A O 1
ATOM 777 N N . LEU A 1 97 ? 16.978 4.031 -2.723 1.00 71.00 97 LEU A N 1
ATOM 778 C CA . LEU A 1 97 ? 17.819 5.105 -2.205 1.00 71.00 97 LEU A CA 1
ATOM 779 C C . LEU A 1 97 ? 18.798 4.590 -1.136 1.00 71.00 97 LEU A C 1
ATOM 781 O O . LEU A 1 97 ? 19.980 4.927 -1.176 1.00 71.00 97 LEU A O 1
ATOM 785 N N . GLU A 1 98 ? 18.321 3.739 -0.224 1.00 68.50 98 GLU A N 1
ATOM 786 C CA . GLU A 1 98 ? 19.111 3.138 0.861 1.00 68.50 98 GLU A CA 1
ATOM 787 C C . GLU A 1 98 ? 20.170 2.146 0.356 1.00 68.50 98 GLU A C 1
ATOM 789 O O . GLU A 1 98 ? 21.283 2.121 0.879 1.00 68.50 98 GLU A O 1
ATOM 794 N N . ASN A 1 99 ? 19.883 1.387 -0.710 1.00 62.47 99 ASN A N 1
ATOM 795 C CA . ASN A 1 99 ? 20.817 0.426 -1.317 1.00 62.47 99 ASN A CA 1
ATOM 796 C C . ASN A 1 99 ? 21.927 1.072 -2.173 1.00 62.47 99 ASN A C 1
ATOM 798 O O . ASN A 1 99 ? 22.572 0.391 -2.971 1.00 62.47 99 ASN A O 1
ATOM 802 N N . GLY A 1 100 ? 22.176 2.372 -1.998 1.00 51.44 100 GLY A N 1
ATOM 803 C CA . GLY A 1 100 ? 23.267 3.080 -2.654 1.00 51.44 100 GLY A CA 1
ATOM 804 C C . GLY A 1 100 ? 22.947 3.435 -4.098 1.00 51.44 100 GLY A C 1
ATOM 805 O O . GLY A 1 100 ? 23.616 2.935 -4.995 1.00 51.44 100 GLY A O 1
ATOM 806 N N . GLY A 1 101 ? 21.930 4.286 -4.295 1.00 49.91 101 GLY A N 1
ATOM 807 C CA . GLY A 1 101 ? 21.780 5.232 -5.415 1.00 49.91 101 GLY A CA 1
ATOM 808 C C . GLY A 1 101 ? 22.186 4.763 -6.814 1.00 49.91 101 GLY A C 1
ATOM 809 O O . GLY A 1 101 ? 22.618 5.580 -7.622 1.00 49.91 101 GLY A O 1
ATOM 810 N N . SER A 1 102 ? 22.090 3.468 -7.100 1.00 41.78 102 SER A N 1
ATOM 811 C CA . SER A 1 102 ? 22.334 2.947 -8.431 1.00 41.78 102 SER A CA 1
ATOM 812 C C . SER A 1 102 ? 21.091 3.296 -9.222 1.00 41.78 102 SER A C 1
ATOM 814 O O . SER A 1 102 ? 19.996 2.859 -8.866 1.00 41.78 102 SER A O 1
ATOM 816 N N . ASP A 1 103 ? 21.307 4.182 -10.189 1.00 43.81 103 ASP A N 1
ATOM 817 C CA . ASP A 1 103 ? 20.377 4.759 -11.156 1.00 43.81 103 ASP A CA 1
ATOM 818 C C . ASP A 1 103 ? 19.095 3.914 -11.339 1.00 43.81 103 ASP A C 1
ATOM 820 O O . ASP A 1 103 ? 19.204 2.694 -11.506 1.00 43.81 103 ASP A O 1
ATOM 824 N N . PRO A 1 104 ? 17.876 4.498 -11.373 1.00 46.84 104 PRO A N 1
ATOM 825 C CA . PRO A 1 104 ? 16.636 3.800 -11.753 1.00 46.84 104 PRO A CA 1
ATOM 826 C C . PRO A 1 104 ? 16.634 3.240 -13.192 1.00 46.84 104 PRO A C 1
ATOM 828 O O . PRO A 1 104 ? 15.575 2.997 -13.777 1.00 46.84 104 PRO A O 1
ATOM 831 N N . GLU A 1 105 ? 17.800 3.025 -13.786 1.00 42.78 105 GLU A N 1
ATOM 832 C CA . GLU A 1 105 ? 17.955 2.357 -15.052 1.00 42.78 105 GLU A CA 1
ATOM 833 C C . GLU A 1 105 ? 17.994 0.840 -14.908 1.00 42.78 105 GLU A C 1
ATOM 835 O O . GLU A 1 105 ? 18.704 0.239 -14.100 1.00 42.78 105 GLU A O 1
ATOM 840 N N . LEU A 1 106 ? 17.228 0.246 -15.818 1.00 42.53 106 LEU A N 1
ATOM 841 C CA . LEU A 1 106 ? 17.110 -1.172 -16.112 1.00 42.53 106 LEU A CA 1
ATOM 842 C C . LEU A 1 106 ? 16.226 -1.953 -15.135 1.00 42.53 106 LEU A C 1
ATOM 844 O O . LEU A 1 106 ? 16.649 -2.881 -14.449 1.00 42.53 106 LEU A O 1
ATOM 848 N N . VAL A 1 107 ? 14.927 -1.650 -15.231 1.00 44.59 107 VAL A N 1
ATOM 849 C CA . VAL A 1 107 ? 13.855 -2.652 -15.065 1.00 44.59 107 VAL A CA 1
ATOM 850 C C . VAL A 1 107 ? 13.851 -3.669 -16.236 1.00 44.59 107 VAL A C 1
ATOM 852 O O . VAL A 1 107 ? 13.136 -4.661 -16.192 1.00 44.59 107 VAL A O 1
ATOM 855 N N . GLU A 1 108 ? 14.716 -3.508 -17.245 1.00 39.53 108 GLU A N 1
ATOM 856 C CA . GLU A 1 108 ? 14.967 -4.501 -18.301 1.00 39.53 108 GLU A CA 1
ATOM 857 C C . GLU A 1 108 ? 16.467 -4.809 -18.450 1.00 39.53 108 GLU A C 1
ATOM 859 O O . GLU A 1 108 ? 17.077 -4.553 -19.482 1.00 39.53 108 GLU A O 1
ATOM 864 N N . SER A 1 109 ? 17.109 -5.381 -17.430 1.00 36.16 109 SER A N 1
ATOM 865 C CA . SER A 1 109 ? 18.314 -6.182 -17.676 1.00 36.16 109 SER A CA 1
ATOM 866 C C . SER A 1 109 ? 18.183 -7.530 -16.987 1.00 36.16 109 SER A C 1
ATOM 868 O O . SER A 1 109 ? 17.8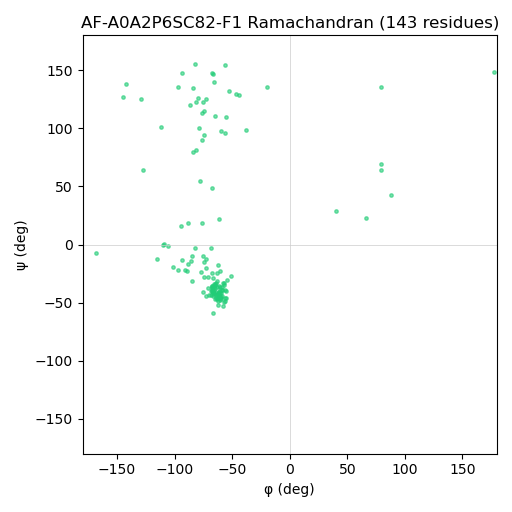91 -7.618 -15.793 1.00 36.16 109 SER A O 1
ATOM 870 N N . GLY A 1 110 ? 18.343 -8.590 -17.784 1.00 33.78 110 GLY A N 1
ATOM 871 C CA . GLY A 1 110 ? 18.158 -9.999 -17.435 1.00 33.78 110 GLY A CA 1
ATOM 872 C C . GLY A 1 110 ? 19.181 -10.549 -16.440 1.00 33.78 110 GLY A C 1
ATOM 873 O O . GLY A 1 110 ? 19.744 -11.617 -16.662 1.00 33.78 110 GLY A O 1
ATOM 874 N N . SER A 1 111 ? 19.416 -9.840 -15.336 1.00 36.88 111 SER A N 1
ATOM 875 C CA . SER A 1 111 ? 20.088 -10.390 -14.165 1.00 36.88 111 SER A CA 1
ATOM 876 C C . SER A 1 111 ? 19.075 -11.218 -13.352 1.00 36.88 111 SER A C 1
ATOM 878 O O . SER A 1 111 ? 18.006 -10.708 -13.001 1.00 36.88 111 SER A O 1
ATOM 880 N N . PRO A 1 112 ? 19.362 -12.496 -13.045 1.00 34.81 112 PRO A N 1
ATOM 881 C CA . PRO A 1 112 ? 18.433 -13.418 -12.386 1.00 34.81 112 PRO A CA 1
ATOM 882 C C . PRO A 1 112 ? 18.353 -13.155 -10.870 1.00 34.81 112 PRO A C 1
ATOM 884 O O . PRO A 1 112 ? 18.594 -14.046 -10.060 1.00 34.81 112 PRO A O 1
ATOM 887 N N . GLY A 1 113 ? 18.058 -11.913 -10.475 1.00 45.47 113 GLY A N 1
ATOM 888 C CA . GLY A 1 113 ? 18.038 -11.518 -9.064 1.00 45.47 113 GLY A CA 1
ATOM 889 C C . GLY A 1 113 ? 17.427 -10.155 -8.725 1.00 45.47 113 GLY A C 1
ATOM 890 O O . GLY A 1 113 ? 17.257 -9.873 -7.541 1.00 45.47 113 GLY A O 1
ATOM 891 N N . LYS A 1 114 ? 17.067 -9.307 -9.701 1.00 56.72 114 LYS A N 1
ATOM 892 C CA . LYS A 1 114 ? 16.353 -8.047 -9.420 1.00 56.72 114 LYS A CA 1
ATOM 893 C C . LYS A 1 114 ? 14.845 -8.297 -9.365 1.00 56.72 114 LYS A C 1
ATOM 895 O O . LYS A 1 114 ? 14.251 -8.753 -10.337 1.00 56.72 114 LYS A O 1
ATOM 900 N N . VAL A 1 115 ? 14.233 -8.008 -8.215 1.00 63.88 115 VAL A N 1
ATOM 901 C CA . VAL A 1 115 ? 12.779 -8.093 -8.021 1.00 63.88 115 VAL A CA 1
ATOM 902 C C . VAL A 1 115 ? 12.116 -7.057 -8.927 1.00 63.88 115 VAL A C 1
ATOM 904 O O . VAL A 1 115 ? 12.269 -5.855 -8.718 1.00 63.88 115 VAL A O 1
ATOM 907 N N . ALA A 1 116 ? 11.409 -7.519 -9.956 1.00 71.81 116 ALA A N 1
ATOM 908 C CA . ALA A 1 116 ? 10.575 -6.654 -10.774 1.00 71.81 116 ALA A CA 1
ATOM 909 C C . ALA A 1 116 ? 9.311 -6.304 -9.980 1.00 71.81 116 ALA A C 1
ATOM 911 O O . ALA A 1 116 ? 8.506 -7.179 -9.667 1.00 71.81 116 ALA A O 1
ATOM 912 N N . TYR A 1 117 ? 9.152 -5.027 -9.648 1.00 86.44 117 TYR A N 1
ATOM 913 C CA . TYR A 1 117 ? 7.981 -4.514 -8.944 1.00 86.44 117 TYR A CA 1
ATOM 914 C C . TYR A 1 117 ? 6.812 -4.348 -9.916 1.00 86.44 117 TYR A C 1
ATOM 916 O O . TYR A 1 117 ? 6.749 -3.377 -10.678 1.00 86.44 117 TYR A O 1
ATOM 924 N N . GLY A 1 118 ? 5.891 -5.314 -9.908 1.00 87.75 118 GLY A N 1
ATOM 925 C CA . GLY A 1 118 ? 4.864 -5.472 -10.937 1.00 87.75 118 GLY A CA 1
ATOM 926 C C . GLY A 1 118 ? 3.883 -4.305 -11.023 1.00 87.75 118 GLY A C 1
ATOM 927 O O . GLY A 1 118 ? 3.331 -4.047 -12.088 1.00 87.75 118 GLY A O 1
ATOM 928 N N . PHE A 1 119 ? 3.708 -3.553 -9.935 1.00 90.75 119 PHE A N 1
ATOM 929 C CA . PHE A 1 119 ? 2.694 -2.500 -9.828 1.00 90.75 119 PHE A CA 1
ATOM 930 C C . PHE A 1 119 ? 3.278 -1.082 -9.801 1.00 90.75 119 PHE A C 1
ATOM 932 O O . PHE A 1 119 ? 2.527 -0.110 -9.760 1.00 90.75 119 PHE A O 1
ATOM 939 N N . TYR A 1 120 ? 4.606 -0.928 -9.870 1.00 88.62 120 TYR A N 1
ATOM 940 C CA . TYR A 1 120 ? 5.261 0.378 -9.704 1.00 88.62 120 TYR A CA 1
ATOM 941 C C . TYR A 1 120 ? 4.873 1.384 -10.800 1.00 88.62 120 TYR A C 1
ATOM 943 O O . TYR A 1 120 ? 4.759 2.580 -10.545 1.00 88.62 120 TYR A O 1
ATOM 951 N N . HIS A 1 121 ? 4.596 0.892 -12.010 1.00 85.69 121 HIS A N 1
ATOM 952 C CA . HIS A 1 121 ? 4.202 1.698 -13.166 1.00 85.69 121 HIS A CA 1
ATOM 953 C C . HIS A 1 121 ? 2.748 2.211 -13.114 1.00 85.69 121 HIS A C 1
ATOM 955 O O . HIS A 1 121 ? 2.360 3.031 -13.953 1.00 85.69 121 HIS A O 1
ATOM 961 N N . ILE A 1 122 ? 1.932 1.736 -12.166 1.00 88.44 122 ILE A N 1
ATOM 962 C CA . ILE A 1 122 ? 0.523 2.115 -12.057 1.00 88.44 122 ILE A CA 1
ATOM 963 C C . ILE A 1 122 ? 0.412 3.529 -11.486 1.00 88.44 122 ILE A C 1
ATOM 965 O O . ILE A 1 122 ? 0.882 3.818 -10.390 1.00 88.44 122 ILE A O 1
ATOM 969 N N . ARG A 1 123 ? -0.247 4.427 -12.223 1.00 84.19 123 ARG A N 1
ATOM 970 C CA . ARG A 1 123 ? -0.398 5.840 -11.824 1.00 84.19 123 ARG A CA 1
ATOM 971 C C . ARG A 1 123 ? -1.722 6.127 -11.134 1.00 84.19 123 ARG A C 1
ATOM 973 O O . ARG A 1 123 ? -1.855 7.136 -10.451 1.00 84.19 123 ARG A O 1
ATOM 980 N N . ASN A 1 124 ? -2.721 5.282 -11.365 1.00 83.38 124 ASN A N 1
ATOM 981 C CA . ASN A 1 124 ? -4.061 5.470 -10.836 1.00 83.38 124 ASN A CA 1
ATOM 982 C C . ASN A 1 124 ? -4.658 4.121 -10.430 1.00 83.38 124 ASN A C 1
ATOM 984 O O . ASN A 1 124 ? -4.561 3.150 -11.176 1.00 83.38 124 ASN A O 1
ATOM 988 N N . VAL A 1 125 ? -5.336 4.090 -9.284 1.00 87.00 125 VAL A N 1
ATOM 989 C CA . VAL A 1 125 ? -6.051 2.915 -8.759 1.00 87.00 125 VAL A CA 1
ATOM 990 C C . VAL A 1 125 ? -7.049 2.344 -9.761 1.00 87.00 125 VAL A C 1
ATOM 992 O O . VAL A 1 125 ? -7.243 1.139 -9.803 1.00 87.00 125 VAL A O 1
ATOM 995 N N . ASN A 1 126 ? -7.631 3.177 -10.627 1.00 87.44 126 ASN A N 1
ATOM 996 C CA . ASN A 1 126 ? -8.559 2.738 -11.671 1.00 87.44 126 ASN A CA 1
ATOM 997 C C . ASN A 1 126 ? -7.918 1.782 -12.696 1.00 87.44 126 ASN A C 1
ATOM 999 O O . ASN A 1 126 ? -8.630 1.114 -13.441 1.00 87.44 126 ASN A O 1
ATOM 1003 N N . GLN A 1 127 ? -6.584 1.733 -12.769 1.00 89.50 127 GLN A N 1
ATOM 1004 C CA . GLN A 1 127 ? -5.847 0.786 -13.609 1.00 89.50 127 GLN A CA 1
ATOM 1005 C C . GLN A 1 127 ? -5.628 -0.568 -12.910 1.00 89.50 127 GLN A C 1
ATOM 1007 O O . GLN A 1 127 ? -5.267 -1.535 -13.577 1.00 89.50 127 GLN A O 1
ATOM 1012 N N . LEU A 1 128 ? -5.849 -0.648 -11.593 1.00 89.94 128 LEU A N 1
ATOM 1013 C CA . LEU A 1 128 ? -5.723 -1.872 -10.810 1.00 89.94 128 LEU A CA 1
ATOM 1014 C C . LEU A 1 128 ? -6.993 -2.714 -10.969 1.00 89.94 128 LEU A C 1
ATOM 1016 O O . LEU A 1 128 ? -8.098 -2.257 -10.668 1.00 89.94 128 LEU A O 1
ATOM 1020 N N . ARG A 1 129 ? -6.857 -3.959 -11.433 1.00 90.44 129 ARG A N 1
ATOM 1021 C CA . ARG A 1 129 ? -7.993 -4.888 -11.488 1.00 90.44 129 ARG A CA 1
ATOM 1022 C C . ARG A 1 129 ? -8.192 -5.537 -10.123 1.00 90.44 129 ARG A C 1
ATOM 1024 O O . ARG A 1 129 ? -7.250 -5.696 -9.353 1.00 90.44 129 ARG A O 1
ATOM 1031 N N . MET A 1 130 ? -9.410 -5.988 -9.835 1.00 88.25 130 MET A N 1
ATOM 1032 C CA . MET A 1 130 ? -9.699 -6.681 -8.570 1.00 88.25 130 MET A CA 1
ATOM 1033 C C . MET A 1 130 ? -8.812 -7.921 -8.362 1.00 88.25 130 MET A C 1
ATOM 1035 O O . MET A 1 130 ? -8.380 -8.186 -7.243 1.00 88.25 130 MET A O 1
ATOM 1039 N N . ASP A 1 131 ? -8.474 -8.629 -9.443 1.00 91.00 131 ASP A N 1
ATOM 1040 C CA . ASP A 1 131 ? -7.590 -9.805 -9.416 1.00 91.00 131 ASP A CA 1
ATOM 1041 C C . ASP A 1 131 ? -6.109 -9.462 -9.183 1.00 91.00 131 ASP A C 1
ATOM 1043 O O . ASP A 1 131 ? -5.293 -10.347 -8.908 1.00 91.00 131 ASP A O 1
ATOM 1047 N N . ASP A 1 132 ? -5.751 -8.183 -9.284 1.00 91.44 132 ASP A N 1
ATOM 1048 C CA . ASP A 1 132 ? -4.397 -7.693 -9.049 1.00 91.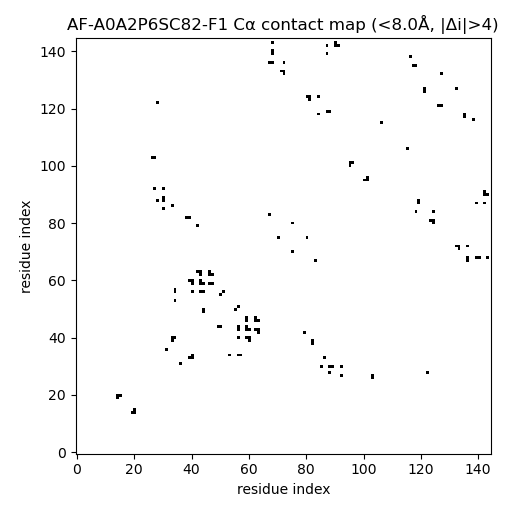44 132 ASP A CA 1
ATOM 1049 C C . ASP A 1 132 ? -4.168 -7.325 -7.579 1.00 91.44 132 ASP A C 1
ATOM 1051 O O . ASP A 1 132 ? -3.037 -7.395 -7.105 1.00 91.44 132 ASP A O 1
ATOM 1055 N N . ILE A 1 133 ? -5.229 -7.034 -6.815 1.00 92.06 133 ILE A N 1
ATOM 1056 C CA . ILE A 1 133 ? -5.142 -6.684 -5.386 1.00 92.06 133 ILE A CA 1
ATOM 1057 C C . ILE A 1 133 ? -4.415 -7.765 -4.559 1.00 92.06 133 ILE A C 1
ATOM 1059 O O . ILE A 1 133 ? -3.526 -7.411 -3.779 1.00 92.06 133 ILE A O 1
ATOM 1063 N N . PRO A 1 134 ? -4.709 -9.077 -4.704 1.00 93.56 134 PRO A N 1
ATOM 1064 C CA . PRO A 1 134 ? -3.979 -10.108 -3.967 1.00 93.56 134 PRO A CA 1
ATOM 1065 C C . PRO A 1 134 ? -2.485 -10.142 -4.298 1.00 93.56 134 PRO A C 1
ATOM 1067 O O . PRO A 1 134 ? -1.674 -10.392 -3.409 1.00 93.56 134 PRO A O 1
ATOM 1070 N N . LYS A 1 135 ? -2.123 -9.880 -5.558 1.00 93.31 135 LYS A N 1
ATOM 1071 C CA . LYS A 1 135 ? -0.730 -9.869 -6.023 1.00 93.31 135 LYS A CA 1
ATOM 1072 C C . LYS A 1 135 ? 0.007 -8.639 -5.499 1.00 93.31 135 LYS A C 1
ATOM 1074 O O . LYS A 1 135 ? 1.100 -8.781 -4.962 1.00 93.31 135 LYS A O 1
ATOM 1079 N N . LEU A 1 136 ? -0.631 -7.468 -5.564 1.00 93.38 136 LEU A N 1
ATOM 1080 C CA . LEU A 1 136 ? -0.111 -6.224 -4.999 1.00 93.38 136 LEU A CA 1
ATOM 1081 C C . LEU A 1 136 ? 0.183 -6.385 -3.506 1.00 93.38 136 LEU A C 1
ATOM 1083 O O . LEU A 1 136 ? 1.280 -6.069 -3.059 1.00 93.38 136 LEU A O 1
ATOM 1087 N N . LEU A 1 137 ? -0.764 -6.930 -2.734 1.00 93.00 137 LEU A N 1
ATOM 1088 C CA . LEU A 1 137 ? -0.558 -7.173 -1.305 1.00 93.00 137 LEU A CA 1
ATOM 1089 C C . LEU A 1 137 ? 0.537 -8.212 -1.037 1.00 93.00 137 LEU A C 1
ATOM 1091 O O . LEU A 1 137 ? 1.247 -8.097 -0.041 1.00 93.00 137 LEU A O 1
ATOM 1095 N N . ALA A 1 138 ? 0.691 -9.226 -1.892 1.00 92.62 138 ALA A N 1
ATOM 1096 C CA . ALA A 1 138 ? 1.768 -10.202 -1.755 1.00 92.62 138 ALA A CA 1
ATOM 1097 C C . ALA A 1 138 ? 3.150 -9.555 -1.948 1.00 92.62 138 ALA A C 1
ATOM 1099 O O . ALA A 1 138 ? 4.030 -9.760 -1.112 1.00 92.62 138 ALA A O 1
ATOM 1100 N N . GLU A 1 139 ? 3.323 -8.733 -2.987 1.00 92.44 139 GLU A N 1
ATOM 1101 C CA . GLU A 1 139 ? 4.560 -7.968 -3.197 1.00 92.44 139 GLU A CA 1
ATOM 1102 C C . GLU A 1 139 ? 4.793 -6.955 -2.069 1.00 92.44 139 GLU A C 1
ATOM 1104 O O . GLU A 1 139 ? 5.895 -6.857 -1.533 1.00 92.44 139 GLU A O 1
ATOM 1109 N N . TYR A 1 140 ? 3.743 -6.254 -1.635 1.00 92.44 140 TYR A N 1
ATOM 1110 C CA . TYR A 1 140 ? 3.822 -5.292 -0.537 1.00 92.44 140 TYR A CA 1
ATOM 1111 C C . TYR A 1 140 ? 4.301 -5.938 0.773 1.00 92.44 140 TYR A C 1
ATOM 1113 O O . TYR A 1 140 ? 5.139 -5.385 1.478 1.00 92.44 140 TYR A O 1
ATOM 1121 N N . LYS A 1 141 ? 3.854 -7.160 1.081 1.00 91.38 141 LYS A N 1
ATOM 1122 C CA . LYS A 1 141 ? 4.332 -7.906 2.258 1.00 91.38 141 LYS A CA 1
ATOM 1123 C C . LYS A 1 141 ? 5.817 -8.257 2.163 1.00 91.38 141 LYS A C 1
ATOM 1125 O O . LYS A 1 141 ? 6.500 -8.249 3.180 1.00 91.38 141 LYS A O 1
ATOM 1130 N N . GLN A 1 142 ? 6.325 -8.541 0.964 1.00 88.56 142 GLN A N 1
ATOM 1131 C CA . GLN A 1 142 ? 7.756 -8.783 0.739 1.00 88.56 142 GLN A CA 1
ATOM 1132 C C . GLN A 1 142 ? 8.587 -7.495 0.865 1.00 88.56 142 GLN A C 1
ATOM 1134 O O . GLN A 1 142 ? 9.750 -7.553 1.259 1.00 88.56 142 GLN A O 1
ATOM 1139 N N . LEU A 1 143 ? 7.988 -6.335 0.580 1.00 85.94 143 LEU A N 1
ATOM 1140 C CA . LEU A 1 143 ? 8.599 -5.013 0.754 1.00 85.94 143 LEU A CA 1
ATOM 1141 C C . LEU A 1 143 ? 8.703 -4.543 2.210 1.00 85.94 143 LEU A C 1
ATOM 1143 O O . LEU A 1 143 ? 9.430 -3.591 2.486 1.00 85.94 143 LEU A O 1
ATOM 1147 N N . LEU A 1 144 ? 7.986 -5.175 3.134 1.00 83.06 144 LEU A N 1
ATOM 1148 C CA . LEU A 1 144 ? 8.041 -4.854 4.564 1.00 83.06 144 LEU A CA 1
ATOM 1149 C C . LEU A 1 144 ? 8.808 -5.902 5.383 1.00 83.06 144 LEU A C 1
ATOM 1151 O O . LEU A 1 144 ? 8.917 -5.761 6.601 1.00 83.06 144 LEU A O 1
ATOM 1155 N N . ASN A 1 145 ? 9.297 -6.958 4.727 1.00 67.19 145 ASN A N 1
ATOM 1156 C CA . ASN A 1 145 ? 10.157 -7.976 5.330 1.00 67.19 145 ASN A CA 1
ATOM 1157 C C . ASN A 1 145 ? 11.632 -7.587 5.269 1.00 67.19 145 ASN A C 1
ATOM 1159 O O . ASN A 1 145 ? 12.033 -6.966 4.253 1.00 67.19 145 ASN A O 1
#

Mean predicted aligned error: 12.61 Å

Secondary structure (DSSP, 8-state):
--SHHHHHHHHHHHHHHTT--------S-----TTT-HHHHHHHHHHHT----HHHHHHHHHHHHHHHHH--TTS--GGGHHHHHHHHHHHHHHHHHHTT---S--SS---TT----TTTT--SGGG--GGGHHHHHHHHHHHT-

Foldseek 3Di:
DDDPVVVVVVVVVVCVVVVPPDPPPLVADPLQDCVRPPLLQVVLCVVVPDDDDPVVSVVSSVVVLVCLLPDDLVPDDLSCLFVLLSVLSVLVVVVCVVVPPDRPPPPPDPDPDDDNQPSRPPPDSVVQDSVCSRVSSVVSNVSVD

Solvent-accessible surface area (backbone atoms only — not comparable to full-atom values): 9124 Å² total; per-residue (Å²): 140,80,71,70,71,58,54,58,48,53,55,52,51,50,35,61,75,69,66,62,86,65,84,69,62,80,82,57,77,85,65,70,50,78,93,68,34,61,68,45,47,54,51,13,35,66,73,75,68,72,73,94,46,75,73,47,47,57,53,25,44,51,53,42,51,52,47,57,58,69,53,54,65,91,73,62,57,76,84,49,49,49,47,49,53,53,48,48,42,39,52,51,53,49,54,47,54,72,71,61,66,67,64,97,71,63,96,80,59,96,58,99,78,72,84,78,67,88,63,64,86,62,88,50,61,90,76,58,50,81,84,45,45,54,54,51,49,53,53,46,40,59,69,76,102

Organism: Rosa chinensis (NCBI:txid74649)

pLDDT: mean 75.37, std 18.55, range [33.78, 94.62]